Protein AF-A0A450ZEI2-F1 (afdb_monomer)

Mean predicted aligned error: 6.75 Å

InterPro domains:
  IPR007074 LicD/FKTN/FKRP, nucleotidyltransferase domain [PF04991] (14-65)
  IPR052613 LicD transferase [PTHR13627] (5-80)

Organism: NCBI:txid2126343

Nearest PDB structures (foldseek):
  6l7u-assembly1_D  TM=8.229E-01  e=1.415E-02  Homo sapiens
  6kan-assembly1_A  TM=8.755E-01  e=2.435E-02  Homo sapiens
  6l7u-assembly1_A  TM=8.239E-01  e=2.275E-02  Homo sapiens
  6kal-assembly1_A  TM=8.232E-01  e=2.275E-02  Homo sapiens
  6l7t-assembly1_D  TM=8.226E-01  e=3.194E-02  Homo sapiens

Foldseek 3Di:
DQQVVVVQLVVLCVVVVFDKDWDDQQVVCCVVPNGGDPPDPDGDMDTPPVCLVVSQVSCCVRVVVPDPRDSDDPDPPPVVCVVVVVD

Secondary structure (DSSP, 8-state):
-THHHHHHHHHHHHHTT---EE-HHHHHHHHHHSS--TT-----EE--GGGHHHHHHHHHHHHTTTS---SS----SSHHHHHTT--

pLDDT: mean 86.1, std 15.57, range [47.28, 98.0]

Radius of gyration: 14.59 Å; Cα contacts (8 Å, |Δi|>4): 76; chains: 1; bounding box: 32×31×36 Å

Solvent-accessible surface area (backbone atoms only — not comparable to full-atom values): 5477 Å² total; per-residue (Å²): 124,68,63,56,58,59,51,54,54,46,54,53,33,58,76,67,72,48,71,69,44,66,34,73,66,35,34,49,16,41,73,75,72,69,39,63,47,90,87,58,91,78,79,45,73,49,59,58,76,93,45,45,69,60,52,51,51,52,48,37,70,75,41,36,92,86,40,93,72,74,94,68,80,88,66,81,74,60,62,59,35,65,76,67,64,74,114

Sequence (87 aa):
MVSLLVRNVRAVLEKEKIPYRLDFGTLLGAVRGGDIISWDDDCDITIPRKHRDRAFRALQTILGDKRRVIRNLPVDGAHSRYQSGQV

Structure (mmCIF, N/CA/C/O backbone):
data_AF-A0A450ZEI2-F1
#
_entry.id   AF-A0A450ZEI2-F1
#
loop_
_atom_site.group_PDB
_atom_site.id
_atom_site.type_symbol
_atom_site.label_atom_id
_atom_site.label_alt_i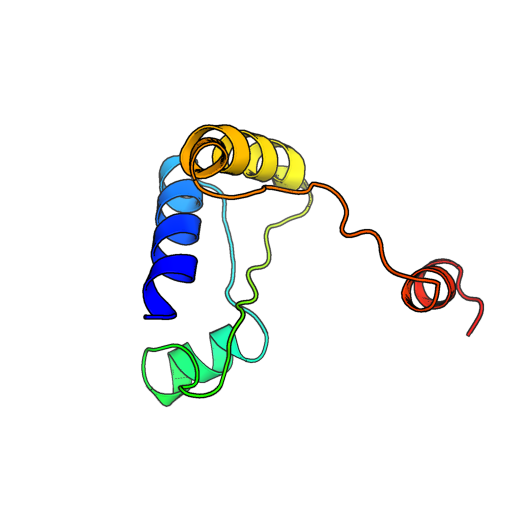d
_atom_site.label_comp_id
_atom_site.label_asym_id
_atom_site.label_entity_id
_atom_site.label_seq_id
_atom_site.pdbx_PDB_ins_code
_atom_site.Cartn_x
_atom_site.Cartn_y
_atom_site.Cartn_z
_atom_site.occupancy
_atom_site.B_iso_or_equiv
_atom_site.auth_seq_id
_atom_site.auth_comp_id
_atom_site.auth_asym_id
_atom_site.auth_atom_id
_atom_site.pdbx_PDB_model_num
ATOM 1 N N . MET A 1 1 ? -2.044 -13.202 11.334 1.00 49.88 1 MET A N 1
ATOM 2 C CA . MET A 1 1 ? -1.050 -12.132 11.601 1.00 49.88 1 MET A CA 1
ATOM 3 C C . MET A 1 1 ? -0.749 -11.289 10.350 1.00 49.88 1 MET A C 1
ATOM 5 O O . MET A 1 1 ? -0.561 -10.087 10.492 1.00 49.88 1 MET A O 1
ATOM 9 N N . VAL A 1 2 ? -0.807 -11.866 9.138 1.00 55.81 2 VAL A N 1
ATOM 10 C CA . VAL A 1 2 ? -0.567 -11.176 7.846 1.00 55.81 2 VAL A CA 1
ATOM 11 C C . VAL A 1 2 ? -1.662 -10.148 7.478 1.00 55.81 2 VAL A C 1
ATOM 13 O O . VAL A 1 2 ? -1.353 -9.080 6.952 1.00 55.81 2 VAL A O 1
ATOM 16 N N . SER A 1 3 ? -2.923 -10.355 7.894 1.00 68.31 3 SER A N 1
ATOM 17 C CA . SER A 1 3 ? -4.032 -9.413 7.621 1.00 68.31 3 SER A CA 1
ATOM 18 C C . SER A 1 3 ? -3.832 -7.989 8.175 1.00 68.31 3 SER A C 1
ATOM 20 O O . SER A 1 3 ? -4.463 -7.042 7.701 1.00 68.31 3 SER A O 1
ATOM 22 N N . LEU A 1 4 ? -2.933 -7.791 9.147 1.00 80.88 4 LEU A N 1
ATOM 23 C CA . LEU A 1 4 ? -2.662 -6.474 9.729 1.00 80.88 4 LEU A CA 1
ATOM 24 C C . LEU A 1 4 ? -1.923 -5.534 8.760 1.00 80.88 4 LEU A C 1
ATOM 26 O O . LEU A 1 4 ? -2.160 -4.327 8.790 1.00 80.88 4 LEU A O 1
ATOM 30 N N . LEU A 1 5 ? -1.036 -6.061 7.906 1.00 84.50 5 LEU A N 1
ATOM 31 C CA . LEU A 1 5 ? -0.282 -5.261 6.931 1.00 84.50 5 LEU A CA 1
ATOM 32 C C . LEU A 1 5 ? -1.243 -4.590 5.941 1.00 84.50 5 LEU A C 1
ATOM 34 O O . LEU A 1 5 ? -1.283 -3.360 5.865 1.00 84.50 5 LEU A O 1
ATOM 38 N N . VAL A 1 6 ? -2.076 -5.393 5.275 1.00 88.75 6 VAL A N 1
ATOM 39 C CA . VAL A 1 6 ? -3.072 -4.913 4.307 1.00 88.75 6 VAL A CA 1
ATOM 40 C C . VAL A 1 6 ? -4.059 -3.950 4.965 1.00 88.75 6 VAL A C 1
ATOM 42 O O . VAL A 1 6 ? -4.350 -2.900 4.398 1.00 88.75 6 VAL A O 1
ATOM 45 N N . ARG A 1 7 ? -4.527 -4.237 6.190 1.00 89.88 7 ARG A N 1
ATOM 46 C CA . ARG A 1 7 ? -5.441 -3.344 6.929 1.00 89.88 7 ARG A CA 1
ATOM 47 C C . ARG A 1 7 ? -4.828 -1.973 7.219 1.00 89.88 7 ARG A C 1
ATOM 49 O O . ARG A 1 7 ? -5.504 -0.966 7.023 1.00 89.88 7 ARG A O 1
ATOM 56 N N . ASN A 1 8 ? -3.567 -1.919 7.648 1.00 92.88 8 ASN A N 1
ATOM 57 C CA . ASN A 1 8 ? -2.888 -0.656 7.948 1.00 92.88 8 ASN A CA 1
ATOM 58 C C . ASN A 1 8 ? -2.664 0.184 6.687 1.00 92.88 8 ASN A C 1
ATOM 60 O O . ASN A 1 8 ? -2.939 1.382 6.694 1.00 92.88 8 ASN A O 1
ATOM 64 N N . VAL A 1 9 ? -2.201 -0.441 5.600 1.00 94.44 9 VAL A N 1
ATOM 65 C CA . VAL A 1 9 ? -1.998 0.257 4.322 1.00 94.44 9 VAL A CA 1
ATOM 66 C C . VAL A 1 9 ? -3.336 0.743 3.768 1.00 94.44 9 VAL A C 1
ATOM 68 O O . VAL A 1 9 ? -3.461 1.919 3.433 1.00 94.44 9 VAL A O 1
ATOM 71 N N . ARG A 1 10 ? -4.368 -0.110 3.768 1.00 94.62 10 ARG A N 1
ATOM 72 C CA . ARG A 1 10 ? -5.737 0.266 3.393 1.00 94.62 10 ARG A CA 1
ATOM 73 C C . ARG A 1 10 ? -6.226 1.480 4.178 1.00 94.62 10 ARG A C 1
ATOM 75 O O . ARG A 1 10 ? -6.677 2.440 3.568 1.00 94.62 10 ARG A O 1
ATOM 82 N N . ALA A 1 11 ? -6.116 1.467 5.506 1.00 95.75 11 ALA A N 1
ATOM 83 C CA . ALA A 1 11 ? -6.591 2.568 6.345 1.00 95.75 11 ALA A CA 1
ATOM 84 C C . ALA A 1 11 ? -5.938 3.912 5.974 1.00 95.75 11 ALA A C 1
ATOM 86 O O . ALA A 1 11 ? -6.616 4.938 5.934 1.00 95.75 11 ALA A O 1
ATOM 87 N N . VAL A 1 12 ? -4.640 3.901 5.650 1.00 97.00 12 VAL A N 1
ATOM 88 C CA . VAL A 1 12 ? -3.918 5.088 5.171 1.00 97.00 12 VAL A CA 1
ATOM 89 C C . VAL A 1 12 ? -4.458 5.558 3.819 1.00 97.00 12 VAL A C 1
ATOM 91 O O . VAL A 1 12 ? -4.772 6.735 3.661 1.00 97.00 12 VAL A O 1
ATOM 94 N N . LEU A 1 13 ? -4.590 4.655 2.846 1.00 97.38 13 LEU A N 1
ATOM 95 C CA . LEU A 1 13 ? -5.023 5.016 1.493 1.00 97.38 13 LEU A CA 1
ATOM 96 C C . LEU A 1 13 ? -6.471 5.523 1.461 1.00 97.38 13 LEU A C 1
ATOM 98 O O . LEU A 1 13 ? -6.747 6.510 0.780 1.00 97.38 13 LEU A O 1
ATOM 102 N N . GLU A 1 14 ? -7.365 4.917 2.244 1.00 96.75 14 GLU A N 1
ATOM 103 C CA . GLU A 1 14 ? -8.759 5.356 2.398 1.00 96.75 14 GLU A CA 1
ATOM 104 C C . GLU A 1 14 ? -8.847 6.743 3.049 1.00 96.75 14 GLU A C 1
ATOM 106 O O . GLU A 1 14 ? -9.539 7.625 2.537 1.00 96.75 14 GLU A O 1
ATOM 111 N N . LYS A 1 15 ? -8.086 6.982 4.131 1.00 97.44 15 LYS A N 1
ATOM 112 C CA . LYS A 1 15 ? -8.022 8.295 4.798 1.00 97.44 15 LYS A CA 1
ATOM 113 C C . LYS A 1 15 ? -7.588 9.400 3.833 1.00 97.44 15 LYS A C 1
ATOM 115 O O . LYS A 1 15 ? -8.141 10.497 3.852 1.00 97.44 15 LYS A O 1
ATOM 120 N N . GLU A 1 16 ? -6.641 9.091 2.956 1.00 97.19 16 GLU A N 1
ATOM 121 C CA . GLU A 1 16 ? -6.110 10.011 1.947 1.00 97.19 16 GLU A CA 1
ATOM 122 C C . GLU A 1 16 ? -6.919 10.036 0.640 1.00 97.19 16 GLU A C 1
ATOM 124 O O . GLU A 1 16 ? -6.512 10.693 -0.330 1.00 97.19 16 GLU A O 1
ATOM 129 N N . LYS A 1 17 ? -8.042 9.305 0.573 1.00 97.75 17 LYS A N 1
ATOM 130 C CA . LYS A 1 17 ? -8.887 9.153 -0.624 1.00 97.75 17 LYS A CA 1
ATOM 131 C C . LYS A 1 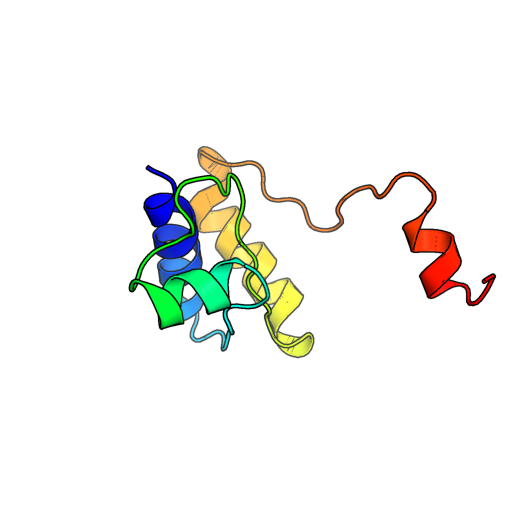17 ? -8.058 8.798 -1.864 1.00 97.75 17 LYS A C 1
ATOM 133 O O . LYS A 1 17 ? -8.198 9.405 -2.931 1.00 97.75 17 LYS A O 1
ATOM 138 N N . ILE A 1 18 ? -7.093 7.896 -1.698 1.00 98.00 18 ILE A N 1
ATOM 139 C CA . ILE A 1 18 ? -6.232 7.397 -2.769 1.00 98.00 18 ILE A CA 1
ATOM 140 C C . ILE A 1 18 ? -6.857 6.104 -3.290 1.00 98.00 18 ILE A C 1
ATOM 142 O O . ILE A 1 18 ? -6.949 5.148 -2.527 1.00 98.00 18 ILE A O 1
ATOM 146 N N . PRO A 1 19 ? -7.264 6.036 -4.569 1.00 97.62 19 PRO A N 1
ATOM 147 C CA . PRO A 1 19 ? -7.733 4.784 -5.144 1.00 97.62 19 PRO A CA 1
ATOM 148 C C . PRO A 1 19 ? -6.595 3.759 -5.179 1.00 97.62 19 PRO A C 1
ATOM 150 O O . PRO A 1 19 ? -5.459 4.097 -5.520 1.00 97.62 19 PRO A O 1
ATOM 153 N N . TYR A 1 20 ? -6.916 2.508 -4.871 1.00 96.88 20 TYR A N 1
ATOM 154 C CA . TYR A 1 20 ? -5.988 1.383 -4.916 1.00 96.88 20 TYR A CA 1
ATOM 155 C C . TYR A 1 20 ? -6.710 0.109 -5.357 1.00 96.88 20 TYR A C 1
ATOM 157 O O . TYR A 1 20 ? -7.942 0.055 -5.388 1.00 96.88 20 TYR A O 1
ATOM 165 N N . ARG A 1 21 ? -5.936 -0.911 -5.716 1.00 96.12 21 ARG A N 1
ATOM 166 C CA . ARG A 1 21 ? -6.411 -2.272 -5.979 1.00 96.12 21 ARG A CA 1
ATOM 167 C C . ARG A 1 21 ? -5.507 -3.272 -5.274 1.00 96.12 21 ARG A C 1
ATOM 169 O O . ARG A 1 21 ? -4.328 -2.990 -5.081 1.00 96.12 21 ARG A O 1
ATOM 176 N N . LEU A 1 22 ? -6.081 -4.404 -4.883 1.00 95.06 22 LEU A N 1
ATOM 177 C CA . LEU A 1 22 ? -5.300 -5.588 -4.532 1.00 95.06 22 LEU A CA 1
ATOM 178 C C . LEU A 1 22 ? -4.887 -6.270 -5.831 1.00 95.06 22 LEU A C 1
ATOM 180 O O . LEU A 1 22 ? -5.709 -6.326 -6.745 1.00 95.06 22 LEU A O 1
ATOM 184 N N . ASP A 1 23 ? -3.676 -6.814 -5.880 1.00 95.31 23 ASP A N 1
ATOM 185 C CA . ASP A 1 23 ? -3.174 -7.561 -7.036 1.00 95.31 23 ASP A CA 1
ATOM 186 C C . ASP A 1 23 ? -2.616 -8.936 -6.627 1.00 95.31 23 ASP A C 1
ATOM 188 O O . ASP A 1 23 ? -2.551 -9.271 -5.442 1.00 95.31 23 ASP A O 1
ATOM 192 N N . PHE A 1 24 ? -2.281 -9.753 -7.630 1.00 94.44 24 PHE A N 1
ATOM 193 C CA . PHE A 1 24 ? -1.596 -11.048 -7.502 1.00 94.44 24 PHE A CA 1
ATOM 194 C C . PHE A 1 24 ? -2.168 -11.972 -6.405 1.00 94.44 24 PHE A C 1
ATOM 196 O O . PHE A 1 24 ? -3.380 -12.219 -6.362 1.00 94.44 24 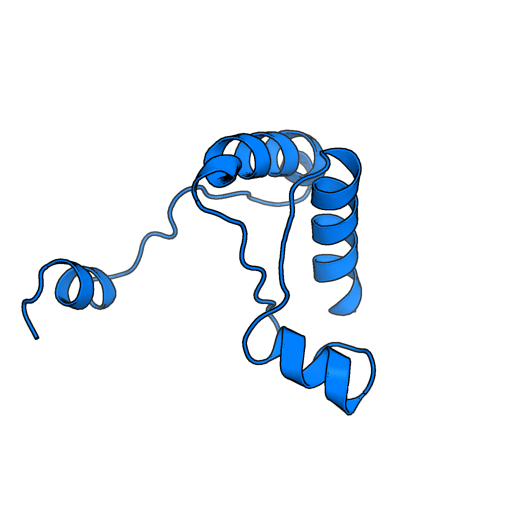PHE A O 1
ATOM 203 N N . GLY A 1 25 ? -1.304 -12.522 -5.543 1.00 93.38 25 GLY A N 1
ATOM 204 C CA . GLY A 1 25 ? -1.673 -13.450 -4.471 1.00 93.38 25 GLY A CA 1
ATOM 205 C C . GLY A 1 25 ? -2.606 -12.820 -3.439 1.00 93.38 25 GLY A C 1
ATOM 206 O O . GLY A 1 25 ? -3.536 -13.472 -2.958 1.00 93.38 25 GLY A O 1
ATOM 207 N N . THR A 1 26 ? -2.457 -11.514 -3.198 1.00 94.19 26 THR A N 1
ATOM 208 C CA . THR A 1 26 ? -3.309 -10.762 -2.267 1.00 94.19 26 THR A CA 1
ATOM 209 C C . THR A 1 26 ? -4.752 -10.671 -2.762 1.00 94.19 26 THR A C 1
ATOM 211 O O . THR A 1 26 ? -5.685 -10.915 -1.992 1.00 94.19 26 THR A O 1
ATOM 214 N N . LEU A 1 27 ? -4.964 -10.370 -4.048 1.00 94.94 27 LEU A N 1
ATOM 215 C CA . LEU A 1 27 ? -6.303 -10.374 -4.644 1.00 94.94 27 LEU A CA 1
ATOM 216 C C . LEU A 1 27 ? -6.903 -11.783 -4.659 1.00 94.94 27 LEU A C 1
ATOM 218 O O . LEU A 1 27 ? -8.072 -11.957 -4.308 1.00 94.94 27 LEU A O 1
ATOM 222 N N . LEU A 1 28 ? -6.109 -12.788 -5.037 1.00 95.69 28 LEU A N 1
ATOM 223 C CA . LEU A 1 28 ? -6.566 -14.175 -5.086 1.00 95.69 28 LEU A CA 1
ATOM 224 C C . LEU A 1 28 ? -7.017 -14.669 -3.708 1.00 95.69 28 LEU A C 1
ATOM 226 O O . LEU A 1 28 ? -8.079 -15.280 -3.601 1.00 95.69 28 LEU A O 1
ATOM 230 N N . GLY A 1 29 ? -6.243 -14.396 -2.656 1.00 93.31 29 GLY A N 1
ATOM 231 C CA . GLY A 1 29 ? -6.624 -14.713 -1.281 1.00 93.31 29 GLY A CA 1
ATOM 232 C C . GLY A 1 29 ? -7.949 -14.052 -0.895 1.00 93.31 29 GLY A C 1
ATOM 233 O O . GLY A 1 29 ? -8.878 -14.735 -0.451 1.00 93.31 29 GLY A O 1
ATOM 234 N N . ALA A 1 30 ? -8.073 -12.746 -1.154 1.00 92.25 30 ALA A N 1
ATOM 235 C CA . ALA A 1 30 ? -9.276 -11.983 -0.834 1.00 92.25 30 ALA A CA 1
ATOM 236 C C . ALA A 1 30 ? -10.534 -12.555 -1.509 1.00 92.25 30 ALA A C 1
ATOM 238 O O . ALA A 1 30 ? -11.578 -12.649 -0.868 1.00 92.25 30 ALA A O 1
ATOM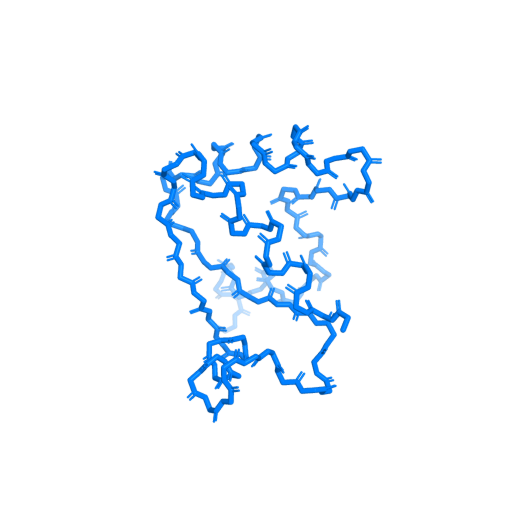 239 N N . VAL A 1 31 ? -10.440 -12.981 -2.772 1.00 94.81 31 VAL A N 1
ATOM 240 C CA . VAL A 1 31 ? -11.571 -13.579 -3.504 1.00 94.81 31 VAL A CA 1
ATOM 241 C C . VAL A 1 31 ? -11.845 -15.019 -3.062 1.00 94.81 31 VAL A C 1
ATOM 243 O O . VAL A 1 31 ? -13.001 -15.405 -2.920 1.00 94.81 31 VAL A O 1
ATOM 246 N N . ARG A 1 32 ? -10.802 -15.826 -2.843 1.00 94.38 32 ARG A N 1
ATOM 247 C CA . ARG A 1 32 ? -10.931 -17.260 -2.535 1.00 94.38 32 ARG A CA 1
ATOM 248 C C . ARG A 1 32 ? -11.424 -17.526 -1.117 1.00 94.38 32 ARG A C 1
ATOM 250 O O . ARG A 1 32 ? -12.178 -18.471 -0.909 1.00 94.38 32 ARG A O 1
ATOM 257 N N . GLY A 1 33 ? -10.948 -16.752 -0.146 1.00 89.31 33 GLY A N 1
ATOM 258 C CA . GLY A 1 33 ? -11.182 -17.017 1.275 1.00 89.31 33 GLY A CA 1
ATOM 259 C C . GLY A 1 33 ? -11.415 -15.776 2.130 1.00 89.31 33 GLY A C 1
ATOM 260 O O . GLY A 1 33 ? -11.540 -15.911 3.343 1.00 89.31 33 GLY A O 1
ATOM 261 N N . GLY A 1 34 ? -11.464 -14.577 1.539 1.00 88.88 34 GLY A N 1
ATOM 262 C CA . GLY A 1 34 ? -11.663 -13.332 2.288 1.00 88.88 34 GLY A CA 1
ATOM 263 C C . GLY A 1 34 ? -10.459 -12.894 3.129 1.00 88.88 34 GLY A C 1
ATOM 264 O O . GLY A 1 34 ? -10.590 -11.974 3.936 1.00 88.88 34 GLY A O 1
ATOM 265 N N . ASP A 1 35 ? -9.297 -13.527 2.953 1.00 88.75 35 ASP A N 1
ATOM 266 C CA . ASP A 1 35 ? -8.060 -13.208 3.671 1.00 88.75 35 ASP A CA 1
ATOM 267 C C . ASP A 1 35 ? -6.837 -13.484 2.786 1.00 88.75 35 ASP A C 1
ATOM 269 O O . ASP A 1 35 ? -6.947 -14.073 1.713 1.00 88.75 35 ASP A O 1
ATOM 273 N N . ILE A 1 36 ? -5.660 -13.057 3.228 1.00 89.75 36 ILE A N 1
ATOM 274 C CA . ILE A 1 36 ? -4.397 -13.370 2.556 1.00 89.75 36 ILE A CA 1
ATOM 275 C C . ILE A 1 36 ? -4.167 -14.884 2.603 1.00 89.75 36 ILE A C 1
ATOM 277 O O . ILE A 1 36 ? -4.611 -15.582 3.519 1.00 89.75 36 ILE A O 1
ATOM 281 N N . ILE A 1 37 ? -3.483 -15.402 1.587 1.00 91.12 37 ILE A N 1
ATOM 282 C CA . ILE A 1 37 ? -3.120 -16.811 1.517 1.00 91.12 37 ILE A CA 1
ATOM 283 C C . ILE A 1 37 ? -2.286 -17.170 2.757 1.00 91.12 37 ILE A C 1
ATOM 285 O O . ILE A 1 37 ? -1.371 -16.451 3.135 1.00 91.12 37 ILE A O 1
ATOM 289 N N . SER A 1 38 ? -2.613 -18.274 3.433 1.00 89.19 38 SER A N 1
ATOM 290 C CA . SER A 1 38 ? -2.069 -18.565 4.769 1.00 89.19 38 SER A CA 1
ATOM 291 C C . SER A 1 38 ? -0.559 -18.817 4.809 1.00 89.19 38 SER A C 1
ATOM 293 O O . SER A 1 38 ? 0.025 -18.779 5.890 1.00 89.19 38 SER A O 1
ATOM 295 N N . TRP A 1 39 ? 0.052 -19.087 3.656 1.00 89.62 39 TRP A N 1
ATOM 296 C CA . TRP A 1 39 ? 1.494 -19.256 3.490 1.00 89.62 39 TRP A CA 1
ATOM 297 C C . TRP A 1 39 ? 2.182 -18.062 2.804 1.00 89.62 39 TRP A C 1
ATOM 299 O O . TRP A 1 39 ? 3.389 -18.132 2.609 1.00 89.62 39 TRP A O 1
ATOM 309 N N . ASP A 1 40 ? 1.448 -16.997 2.451 1.00 90.50 40 ASP A N 1
ATOM 310 C CA . ASP A 1 40 ? 2.034 -15.732 1.974 1.00 90.50 40 ASP A CA 1
ATOM 311 C C . ASP A 1 40 ? 2.617 -14.947 3.152 1.00 90.50 40 ASP A C 1
ATOM 313 O O . ASP A 1 40 ? 2.003 -14.856 4.224 1.00 90.50 40 ASP A O 1
ATOM 317 N N . ASP A 1 41 ? 3.776 -14.331 2.943 1.00 90.38 41 ASP A N 1
ATOM 318 C CA . ASP A 1 41 ? 4.438 -13.452 3.907 1.00 90.38 41 ASP A CA 1
ATOM 319 C C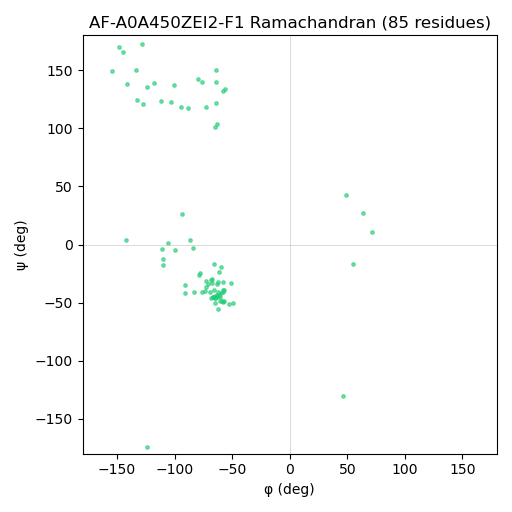 . ASP A 1 41 ? 4.462 -11.972 3.481 1.00 90.38 41 ASP A C 1
ATOM 321 O O . ASP A 1 41 ? 4.847 -11.110 4.281 1.00 90.38 41 ASP A O 1
ATOM 325 N N . ASP A 1 42 ? 3.965 -11.650 2.285 1.00 91.06 42 ASP A N 1
ATOM 326 C CA . ASP A 1 42 ? 3.870 -10.300 1.740 1.00 91.06 42 ASP A CA 1
ATOM 327 C C . ASP A 1 42 ? 2.436 -9.910 1.320 1.00 91.06 42 ASP A C 1
ATOM 329 O O . ASP A 1 42 ? 1.441 -10.559 1.662 1.00 91.06 42 ASP A O 1
ATOM 333 N N . CYS A 1 43 ? 2.308 -8.732 0.698 1.00 91.06 43 CYS A N 1
ATOM 334 C CA . CYS A 1 43 ? 1.074 -8.340 0.033 1.00 91.06 43 CYS A CA 1
ATOM 335 C C . CYS A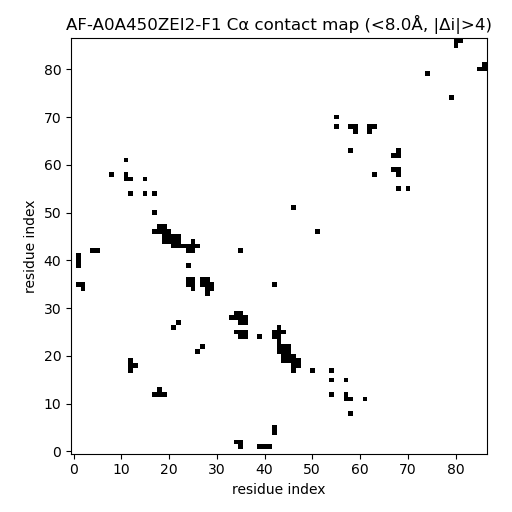 1 43 ? 1.311 -7.331 -1.094 1.00 91.06 43 CYS A C 1
ATOM 337 O O . CYS A 1 43 ? 2.141 -6.424 -0.969 1.00 91.06 43 CYS A O 1
ATOM 339 N N . ASP A 1 44 ? 0.459 -7.395 -2.112 1.00 92.88 44 ASP A N 1
ATOM 340 C CA . ASP A 1 44 ? 0.516 -6.548 -3.296 1.00 92.88 44 ASP A CA 1
ATOM 341 C C . ASP A 1 44 ? -0.663 -5.576 -3.357 1.00 92.88 44 ASP A C 1
ATOM 343 O O . ASP A 1 44 ? -1.839 -5.961 -3.352 1.00 92.88 44 ASP A O 1
ATOM 347 N N . ILE A 1 45 ? -0.342 -4.283 -3.448 1.00 94.31 45 ILE A N 1
ATOM 348 C CA . ILE A 1 45 ? -1.313 -3.199 -3.616 1.00 94.31 45 ILE A CA 1
ATOM 349 C C . ILE A 1 45 ? -0.833 -2.266 -4.724 1.00 94.31 45 ILE A C 1
ATOM 351 O O . ILE A 1 45 ? 0.239 -1.665 -4.626 1.00 94.31 45 ILE A O 1
ATOM 355 N N . THR A 1 46 ? -1.680 -2.052 -5.728 1.00 95.81 46 THR A N 1
ATOM 356 C CA . THR A 1 46 ? -1.415 -1.104 -6.811 1.00 95.81 46 THR A CA 1
ATOM 357 C C . THR A 1 46 ? -2.145 0.206 -6.598 1.00 95.81 46 THR A C 1
ATOM 359 O O . THR A 1 46 ? -3.329 0.255 -6.265 1.00 95.81 46 THR A O 1
ATOM 362 N N . ILE A 1 47 ? -1.428 1.298 -6.854 1.00 96.44 47 ILE A N 1
ATOM 363 C CA . ILE A 1 47 ? -1.923 2.670 -6.764 1.00 96.44 47 ILE A CA 1
ATOM 364 C C . ILE A 1 47 ? -1.702 3.347 -8.121 1.00 96.44 47 ILE A C 1
ATOM 366 O O . ILE A 1 47 ? -0.604 3.247 -8.678 1.00 96.44 47 ILE A O 1
ATOM 370 N N . PRO A 1 48 ? -2.680 4.100 -8.662 1.00 96.31 48 PRO A N 1
ATOM 371 C CA . PRO A 1 48 ? -2.472 4.851 -9.890 1.00 96.31 48 PRO A CA 1
ATOM 372 C C . PRO A 1 48 ? -1.277 5.797 -9.771 1.00 96.31 48 PRO A C 1
ATOM 374 O O . PRO A 1 48 ? -1.159 6.561 -8.811 1.00 96.31 48 PRO A O 1
ATOM 377 N N . ARG A 1 49 ? -0.414 5.799 -10.791 1.00 95.50 49 ARG A N 1
ATOM 378 C CA . ARG A 1 49 ? 0.884 6.494 -10.785 1.00 95.50 49 ARG A CA 1
ATOM 379 C C . ARG A 1 49 ? 0.811 7.969 -10.375 1.00 95.50 49 ARG A C 1
ATOM 381 O O . ARG A 1 49 ? 1.737 8.456 -9.721 1.00 95.50 49 ARG A O 1
ATOM 388 N N . LYS A 1 50 ? -0.289 8.654 -10.713 1.00 97.38 50 LYS A N 1
ATOM 389 C CA . LYS A 1 50 ? -0.567 10.054 -10.341 1.00 97.38 50 LYS A CA 1
ATOM 390 C C . LYS A 1 50 ? -0.655 10.295 -8.827 1.00 97.38 50 LYS A C 1
ATOM 392 O O . LYS A 1 50 ? -0.420 11.407 -8.374 1.00 97.38 50 LYS A O 1
ATOM 397 N N . HIS A 1 51 ? -0.964 9.266 -8.036 1.00 97.56 51 HIS A N 1
ATOM 398 C CA . HIS A 1 51 ? -1.071 9.347 -6.576 1.00 97.56 51 HIS A CA 1
ATOM 399 C C . HIS A 1 51 ? 0.165 8.829 -5.836 1.00 97.56 51 HIS A C 1
ATOM 401 O O . HIS A 1 51 ? 0.224 8.973 -4.617 1.00 97.56 51 HIS A O 1
ATOM 407 N N . ARG A 1 52 ? 1.158 8.268 -6.541 1.00 95.19 52 ARG A N 1
ATOM 408 C CA . ARG A 1 52 ? 2.333 7.612 -5.942 1.00 95.19 52 ARG A CA 1
ATOM 409 C C . ARG A 1 52 ? 3.007 8.460 -4.862 1.00 95.19 52 ARG A C 1
ATOM 411 O O . ARG A 1 52 ? 3.235 7.982 -3.758 1.00 95.19 52 ARG A O 1
ATOM 418 N N . ASP A 1 53 ? 3.303 9.724 -5.159 1.00 96.31 53 ASP A N 1
ATOM 419 C CA . ASP A 1 53 ? 4.065 10.570 -4.233 1.00 96.31 53 ASP A CA 1
ATOM 420 C C . ASP A 1 53 ? 3.227 10.983 -3.012 1.00 96.31 53 ASP A C 1
ATOM 422 O O . ASP A 1 53 ? 3.761 11.120 -1.911 1.00 96.31 53 ASP A O 1
ATOM 426 N N . ARG A 1 54 ? 1.904 11.132 -3.185 1.00 97.38 54 ARG A N 1
ATOM 427 C CA . ARG A 1 54 ? 0.969 11.377 -2.077 1.00 97.38 54 ARG A CA 1
ATOM 428 C C . ARG A 1 54 ? 0.866 10.148 -1.178 1.00 97.38 54 ARG A C 1
ATOM 430 O O . ARG A 1 54 ? 0.985 10.286 0.034 1.00 97.38 54 ARG A O 1
ATOM 437 N N . ALA A 1 55 ? 0.726 8.966 -1.776 1.00 96.94 55 ALA A N 1
ATOM 438 C CA . ALA A 1 55 ? 0.692 7.698 -1.058 1.00 96.94 55 ALA A CA 1
ATOM 439 C C . ALA A 1 55 ? 1.976 7.476 -0.255 1.00 96.94 55 ALA A C 1
ATOM 441 O O . ALA A 1 55 ? 1.906 7.206 0.938 1.00 96.94 55 ALA A O 1
ATOM 442 N N . PHE A 1 56 ? 3.144 7.668 -0.878 1.00 96.69 56 PHE A N 1
ATOM 443 C CA . PHE A 1 56 ? 4.431 7.523 -0.200 1.00 96.69 56 PHE A CA 1
ATOM 444 C C . PHE A 1 56 ? 4.534 8.433 1.027 1.00 96.69 56 PHE A C 1
ATOM 446 O O . PHE A 1 56 ? 4.897 7.963 2.101 1.00 96.69 56 PHE A O 1
ATOM 453 N N . ARG A 1 57 ? 4.190 9.723 0.888 1.00 97.69 57 ARG A N 1
ATOM 454 C CA . ARG A 1 57 ? 4.225 10.665 2.016 1.00 97.69 57 ARG A CA 1
ATOM 455 C C . ARG A 1 57 ? 3.291 10.230 3.140 1.00 97.69 57 ARG A C 1
ATOM 457 O O . ARG A 1 57 ? 3.733 10.157 4.276 1.00 97.69 57 ARG A O 1
ATOM 464 N N . ALA A 1 58 ? 2.046 9.883 2.827 1.00 97.31 58 ALA A N 1
ATOM 465 C CA . ALA A 1 58 ? 1.084 9.461 3.839 1.00 97.31 58 ALA A CA 1
ATOM 466 C C . ALA A 1 58 ? 1.509 8.175 4.563 1.00 97.31 58 ALA A C 1
ATOM 468 O O . ALA A 1 58 ? 1.438 8.102 5.789 1.00 97.31 58 ALA A O 1
ATOM 469 N N . LEU A 1 59 ? 2.006 7.182 3.820 1.00 96.75 59 LEU A N 1
ATOM 470 C CA . LEU A 1 59 ? 2.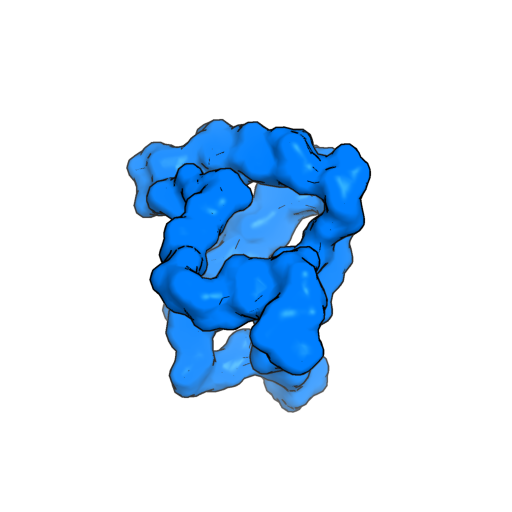526 5.939 4.390 1.00 96.75 59 LEU A CA 1
ATOM 471 C C . LEU A 1 59 ? 3.739 6.205 5.281 1.00 96.75 59 LEU A C 1
ATOM 473 O O . LEU A 1 59 ? 3.791 5.698 6.397 1.00 96.75 59 LEU A O 1
ATOM 477 N N . GLN A 1 60 ? 4.681 7.034 4.828 1.00 97.00 60 GLN A N 1
ATOM 478 C CA . GLN A 1 60 ? 5.850 7.420 5.615 1.00 97.00 60 GLN A CA 1
ATOM 479 C C . GLN A 1 60 ? 5.453 8.175 6.889 1.00 97.00 60 GLN A C 1
ATOM 481 O O . GLN A 1 60 ? 6.024 7.915 7.940 1.00 97.00 60 GLN A O 1
ATOM 486 N N . THR A 1 61 ? 4.476 9.078 6.822 1.00 96.94 61 THR A N 1
ATOM 487 C CA . THR A 1 61 ? 4.012 9.846 7.984 1.00 96.94 61 THR A CA 1
ATOM 488 C C . THR A 1 61 ? 3.272 8.977 8.998 1.00 96.94 61 THR A C 1
ATOM 490 O O . THR A 1 61 ? 3.454 9.160 10.193 1.00 96.94 61 THR A O 1
ATOM 493 N N . ILE A 1 62 ? 2.426 8.046 8.550 1.00 95.75 62 ILE A N 1
ATOM 494 C CA . ILE A 1 62 ? 1.539 7.295 9.455 1.00 95.75 62 ILE A CA 1
ATOM 495 C C . ILE A 1 62 ? 2.186 5.996 9.949 1.00 95.75 62 ILE A C 1
ATOM 497 O O . ILE A 1 62 ? 1.940 5.570 11.075 1.00 95.75 62 ILE A O 1
ATOM 501 N N . LEU A 1 63 ? 2.989 5.339 9.111 1.00 94.31 63 LEU A N 1
ATOM 502 C CA . LEU A 1 63 ? 3.575 4.031 9.414 1.00 94.31 63 LEU A CA 1
ATOM 503 C C . LEU A 1 63 ? 5.088 4.091 9.656 1.00 94.31 63 LEU A C 1
ATOM 505 O O . LEU A 1 63 ? 5.635 3.112 10.163 1.00 94.31 63 LEU A O 1
ATOM 509 N N . GLY A 1 64 ? 5.748 5.207 9.325 1.00 94.81 64 GLY A N 1
ATOM 510 C CA . GLY A 1 64 ? 7.207 5.356 9.342 1.00 94.81 64 GLY A CA 1
ATOM 511 C C . GLY A 1 64 ? 7.875 5.093 10.687 1.00 94.81 64 GLY A C 1
ATOM 512 O O . GLY A 1 64 ? 8.976 4.553 10.714 1.00 94.81 64 GLY A O 1
ATOM 513 N N . ASP A 1 65 ? 7.192 5.399 11.791 1.00 94.38 65 ASP A N 1
ATOM 514 C CA . ASP A 1 65 ? 7.731 5.194 13.143 1.00 94.38 65 ASP A CA 1
ATOM 515 C C . ASP A 1 65 ? 7.897 3.709 13.489 1.00 94.38 65 ASP A C 1
ATOM 517 O O . ASP A 1 65 ? 8.762 3.334 14.276 1.00 94.38 65 ASP A O 1
ATOM 521 N N . LYS A 1 66 ? 7.054 2.843 12.908 1.00 92.00 66 LYS A N 1
ATOM 522 C CA . LYS A 1 66 ? 7.037 1.396 13.188 1.00 92.00 66 LYS A CA 1
ATOM 523 C C . LYS A 1 66 ? 7.530 0.550 12.022 1.00 92.00 66 LYS A C 1
ATOM 525 O O . LYS A 1 66 ? 7.781 -0.641 12.195 1.00 92.00 66 LYS A O 1
ATOM 530 N N . ARG A 1 67 ? 7.574 1.110 10.814 1.00 90.88 67 ARG A N 1
ATOM 531 C CA . ARG A 1 67 ? 7.845 0.384 9.572 1.00 90.88 67 ARG A CA 1
ATOM 532 C C . ARG A 1 67 ? 8.722 1.224 8.663 1.00 90.88 67 ARG A C 1
ATOM 534 O O . ARG A 1 67 ? 8.474 2.407 8.457 1.00 90.88 67 ARG A O 1
ATOM 541 N N . ARG A 1 68 ? 9.694 0.575 8.028 1.00 92.25 68 ARG A N 1
ATOM 542 C CA . ARG A 1 68 ? 10.501 1.208 6.987 1.00 92.25 68 ARG A CA 1
ATOM 543 C C . ARG A 1 68 ? 9.665 1.368 5.715 1.00 92.25 68 ARG A C 1
ATOM 545 O O . ARG A 1 68 ? 9.247 0.371 5.133 1.00 92.25 68 ARG A O 1
ATOM 552 N N . VAL A 1 69 ? 9.459 2.605 5.268 1.00 93.19 69 VAL A N 1
ATOM 553 C CA . VAL A 1 69 ? 8.807 2.913 3.986 1.00 93.19 69 VAL A CA 1
ATOM 554 C C . VAL A 1 69 ? 9.885 3.321 2.988 1.00 93.19 69 VAL A C 1
ATOM 556 O O . VAL A 1 69 ? 10.665 4.236 3.231 1.00 93.19 69 VAL A O 1
ATOM 559 N N . ILE A 1 70 ? 9.958 2.617 1.862 1.00 91.12 70 ILE A N 1
ATOM 560 C CA . ILE A 1 70 ? 10.976 2.829 0.827 1.00 91.12 70 ILE A CA 1
ATOM 561 C C . ILE A 1 70 ? 10.307 3.255 -0.476 1.00 91.12 70 ILE A C 1
ATOM 563 O O . ILE A 1 70 ? 9.234 2.772 -0.823 1.00 91.12 70 ILE A O 1
ATOM 567 N N . ARG A 1 71 ? 10.909 4.222 -1.177 1.00 84.25 71 ARG A N 1
ATOM 568 C CA . ARG A 1 71 ? 10.330 4.797 -2.403 1.00 84.25 71 ARG A CA 1
ATOM 569 C C . ARG A 1 71 ? 10.639 3.955 -3.633 1.00 84.25 71 ARG A C 1
ATOM 571 O O . ARG A 1 71 ? 9.778 3.781 -4.484 1.00 84.25 71 ARG A O 1
ATOM 578 N N . ASN A 1 72 ? 11.868 3.463 -3.698 1.00 83.00 72 ASN A N 1
ATOM 579 C CA . ASN A 1 72 ? 12.345 2.567 -4.732 1.00 83.00 72 ASN A CA 1
ATOM 580 C C . ASN A 1 72 ? 12.950 1.373 -4.003 1.00 83.00 72 ASN A C 1
ATOM 582 O O . ASN A 1 72 ? 13.856 1.553 -3.187 1.00 83.00 72 ASN A O 1
ATOM 586 N N . LEU A 1 73 ? 12.422 0.182 -4.264 1.00 77.38 73 LEU A N 1
ATOM 587 C CA . LEU A 1 73 ? 13.104 -1.047 -3.888 1.00 77.38 73 LEU A CA 1
ATOM 588 C C . LEU A 1 73 ? 14.414 -1.094 -4.689 1.00 77.38 73 LEU A C 1
ATOM 590 O O . LEU A 1 73 ? 14.355 -0.990 -5.918 1.00 77.38 73 LEU A O 1
ATOM 594 N N . PRO A 1 74 ? 15.587 -1.178 -4.037 1.00 68.06 74 PRO A N 1
ATOM 595 C CA . PRO A 1 74 ? 16.819 -1.476 -4.745 1.00 68.06 74 PRO A CA 1
ATOM 596 C C . PRO A 1 74 ? 16.664 -2.882 -5.327 1.00 68.06 74 PRO A C 1
ATOM 598 O O . PRO A 1 74 ? 16.666 -3.870 -4.602 1.00 68.06 74 PRO A O 1
ATOM 601 N N . VAL A 1 75 ? 16.410 -2.953 -6.629 1.00 65.19 75 VAL A N 1
ATOM 602 C CA . VAL A 1 75 ? 16.337 -4.214 -7.361 1.00 65.19 75 VAL A CA 1
ATOM 603 C C . VAL A 1 75 ? 17.740 -4.551 -7.841 1.00 65.19 75 VAL A C 1
ATOM 605 O O . VAL A 1 75 ? 18.322 -3.805 -8.631 1.00 65.19 75 VAL A O 1
A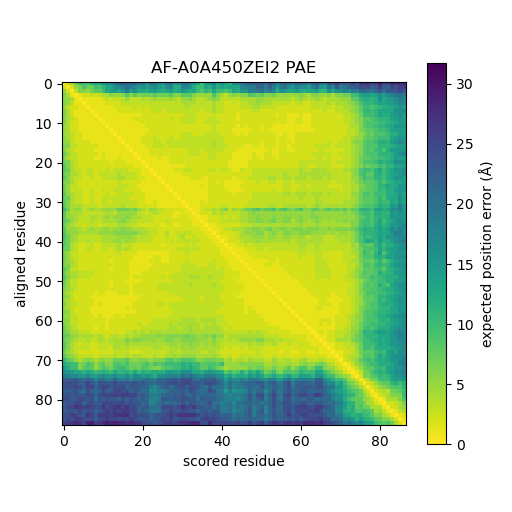TOM 608 N N . ASP A 1 76 ? 18.290 -5.667 -7.374 1.00 64.56 76 ASP A N 1
ATOM 609 C CA . ASP A 1 76 ? 19.568 -6.173 -7.864 1.00 64.56 76 ASP A CA 1
ATOM 610 C C . ASP A 1 76 ? 19.414 -6.574 -9.335 1.00 64.56 76 ASP A C 1
ATOM 612 O O . ASP A 1 76 ? 18.841 -7.614 -9.631 1.00 64.56 76 ASP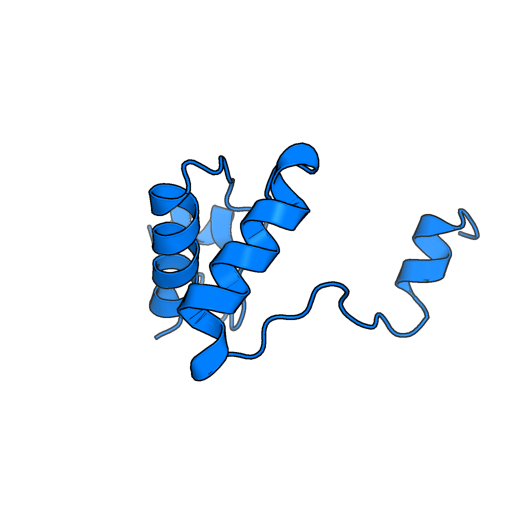 A O 1
ATOM 616 N N . GLY A 1 77 ? 19.872 -5.714 -10.254 1.00 55.53 77 GLY A N 1
ATOM 617 C CA . GLY A 1 77 ? 20.299 -5.978 -11.643 1.00 55.53 77 GLY A CA 1
ATOM 618 C C . GLY A 1 77 ? 19.370 -6.691 -12.649 1.00 55.53 77 GLY A C 1
ATOM 619 O O . GLY A 1 77 ? 19.640 -6.628 -13.848 1.00 55.53 77 GLY A O 1
ATOM 620 N N . ALA A 1 78 ? 18.312 -7.375 -12.219 1.00 57.16 78 ALA A N 1
ATOM 621 C CA . ALA A 1 78 ? 17.458 -8.222 -13.047 1.00 57.16 78 ALA A CA 1
ATOM 622 C C . ALA A 1 78 ? 16.279 -7.432 -13.632 1.00 57.16 78 ALA A C 1
ATOM 624 O O . ALA A 1 78 ? 15.991 -7.532 -14.821 1.00 57.16 78 ALA A O 1
ATOM 625 N N . HIS A 1 79 ? 15.651 -6.560 -12.836 1.00 54.91 79 HIS A N 1
ATOM 626 C CA . HIS A 1 79 ? 14.546 -5.712 -13.302 1.00 54.91 79 HIS A CA 1
ATOM 627 C C . HIS A 1 79 ? 14.996 -4.497 -14.125 1.00 54.91 79 HIS A C 1
ATOM 629 O O . HIS A 1 79 ? 14.225 -4.006 -14.951 1.00 54.91 79 HIS A O 1
ATOM 635 N N . SER A 1 80 ? 16.237 -4.027 -13.952 1.00 53.84 80 SER A N 1
ATOM 636 C CA . SER A 1 80 ? 16.793 -2.943 -14.773 1.00 53.84 80 SER A CA 1
ATOM 637 C C . SER A 1 80 ? 16.901 -3.342 -16.246 1.00 53.84 80 SER A C 1
ATOM 639 O O . SER A 1 80 ? 16.637 -2.509 -17.108 1.00 53.84 80 SER A O 1
ATOM 641 N N . ARG A 1 81 ? 17.184 -4.621 -16.535 1.00 51.09 81 ARG A N 1
ATOM 642 C CA . ARG A 1 81 ? 17.243 -5.169 -17.904 1.00 51.09 81 ARG A CA 1
ATOM 643 C C . ARG A 1 81 ? 15.879 -5.204 -18.593 1.00 51.09 81 ARG A C 1
ATOM 645 O O . ARG A 1 81 ? 15.796 -4.990 -19.797 1.00 51.09 81 ARG A O 1
ATOM 652 N N . TYR A 1 82 ? 14.810 -5.419 -17.824 1.00 52.72 82 TYR A N 1
ATOM 653 C CA . TYR A 1 82 ? 13.439 -5.425 -18.341 1.00 52.72 82 TYR A CA 1
ATOM 654 C C . TYR A 1 82 ? 12.957 -4.010 -18.694 1.00 52.72 82 TYR A C 1
ATOM 656 O O . TYR A 1 82 ? 12.268 -3.811 -19.687 1.00 52.72 82 TYR A O 1
ATOM 664 N N . GLN A 1 83 ? 13.350 -3.002 -17.905 1.00 50.38 83 GLN A N 1
ATOM 665 C CA . GLN A 1 83 ? 12.996 -1.602 -18.173 1.00 50.38 83 GLN A CA 1
ATOM 666 C C . GLN A 1 83 ? 13.852 -0.955 -19.270 1.00 50.38 83 GLN A C 1
ATOM 668 O O . GLN A 1 83 ? 13.384 -0.026 -19.923 1.00 50.38 83 GLN A O 1
ATOM 673 N N . SER A 1 84 ? 15.083 -1.431 -19.488 1.00 56.44 84 SER A N 1
ATOM 674 C CA . SER A 1 84 ? 15.962 -0.954 -20.563 1.00 56.44 84 SER A CA 1
ATOM 675 C C . SER A 1 84 ? 15.713 -1.628 -21.917 1.00 56.44 84 SER A C 1
ATOM 677 O O . SER A 1 84 ? 16.372 -1.264 -22.889 1.00 56.44 84 SER A O 1
ATOM 679 N N . GLY A 1 85 ? 14.790 -2.596 -21.998 1.00 47.28 85 GLY A N 1
ATOM 680 C CA . GLY A 1 85 ? 14.542 -3.364 -23.224 1.00 47.28 85 GLY A CA 1
ATOM 681 C C . GLY A 1 85 ? 15.743 -4.210 -23.661 1.00 47.28 85 GLY A C 1
ATOM 682 O O . GLY A 1 85 ? 15.917 -4.453 -24.848 1.00 47.28 85 GLY A O 1
ATOM 683 N N . GLN A 1 86 ? 16.603 -4.614 -22.720 1.00 48.09 86 GLN A N 1
ATOM 684 C CA . GLN A 1 86 ? 17.797 -5.432 -22.978 1.00 48.09 86 GLN A CA 1
ATOM 685 C C . GLN A 1 86 ? 17.538 -6.941 -22.806 1.00 48.09 86 GLN A C 1
ATOM 687 O O . GLN A 1 86 ? 18.460 -7.699 -22.495 1.00 48.09 86 GLN A O 1
ATOM 692 N N . VAL A 1 87 ? 16.286 -7.362 -22.990 1.00 52.84 87 VAL A N 1
ATOM 693 C CA . VAL A 1 87 ? 15.820 -8.757 -23.065 1.00 52.84 87 VAL A CA 1
ATOM 694 C C . VAL A 1 87 ? 15.081 -8.973 -24.371 1.00 52.84 87 VAL A C 1
ATOM 696 O O . VAL A 1 87 ? 14.301 -8.069 -24.745 1.00 52.84 87 VAL A O 1
#